Protein AF-A0A7S1VTI1-F1 (afdb_monomer_lite)

Sequence (110 aa):
YALGVKRFTKEPLALVTRQDDPTWTSYVFWIVSATFYAEEQGISQGSSNEMPTTDLFPTRDRDRTLRNVIQAVGSYHNIYERSLGRKVPREGMNLVNSNGPQHCPYPFLP

Organism: NCBI:txid210454

pLDDT: mean 82.64, std 13.49, range [33.75, 94.19]

Radius of gyration: 16.33 Å; chains: 1; bounding box: 44×30×46 Å

Secondary structure (DSSP, 8-state):
----S-------------TT-HHHHHHHHHHHHHHHHHHHTT--STTGGGSPP-TTS-TTTTTTHHHHHHHHH--HHHHHHHHTTTTS---GGGSPPSSS-SS-------

Foldseek 3Di:
DDDDPDDPDDDDDDDDDDPVCVLVVVVVVVLLVLLLVCVLVVHWLVNLVPRAFAPSDPDVCRGPPSSVSRVVQIHLVSNCCVPCCVPDPDDDPSDRDDPDDSDDDDPDDD

Structure (mmCIF, N/CA/C/O backbone):
data_AF-A0A7S1VTI1-F1
#
_entry.id   AF-A0A7S1VTI1-F1
#
loop_
_atom_site.gro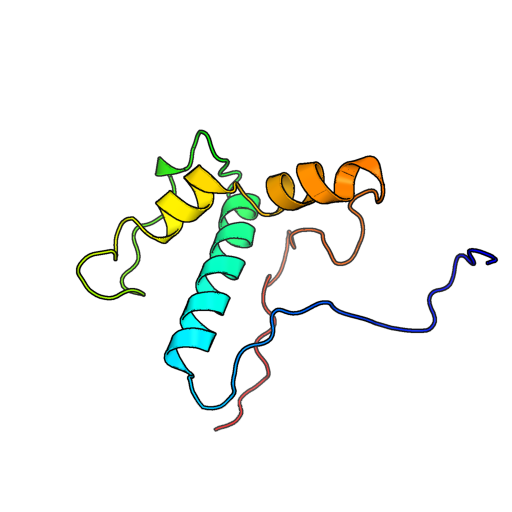up_PDB
_atom_site.id
_atom_site.type_symbol
_atom_site.label_atom_id
_atom_site.label_alt_id
_atom_site.label_comp_id
_atom_site.label_asym_id
_atom_site.label_entity_id
_atom_site.label_seq_id
_atom_site.pdbx_PDB_ins_code
_atom_site.Cartn_x
_atom_site.Cartn_y
_atom_site.Cartn_z
_atom_site.occupancy
_atom_site.B_iso_or_equiv
_atom_site.auth_seq_id
_atom_site.auth_comp_id
_atom_site.auth_asym_id
_atom_site.auth_atom_id
_atom_site.pdbx_PDB_model_num
ATOM 1 N N . TYR A 1 1 ? -19.377 -17.487 21.384 1.00 45.88 1 TYR A N 1
ATOM 2 C CA . TYR A 1 1 ? -18.063 -16.823 21.489 1.00 45.88 1 TYR A CA 1
ATOM 3 C C . TYR A 1 1 ? -18.283 -15.506 22.214 1.00 45.88 1 TYR A C 1
ATOM 5 O O . TYR A 1 1 ? -19.140 -14.749 21.778 1.00 45.88 1 TYR A O 1
ATOM 13 N N . ALA A 1 2 ? -17.618 -15.268 23.345 1.00 49.25 2 ALA A N 1
ATOM 14 C CA . ALA A 1 2 ? -17.742 -14.002 24.066 1.00 49.25 2 ALA A CA 1
ATOM 15 C C . ALA A 1 2 ? -16.675 -13.034 23.541 1.00 49.25 2 ALA A C 1
ATOM 17 O O . ALA A 1 2 ? -15.483 -13.330 23.602 1.00 49.25 2 ALA A O 1
ATOM 18 N N . LEU A 1 3 ? -17.104 -11.907 22.979 1.00 62.88 3 LEU A N 1
ATOM 19 C CA . LEU A 1 3 ? -16.207 -10.837 22.556 1.00 62.88 3 LEU A CA 1
ATOM 20 C C . LEU A 1 3 ? -15.794 -10.042 23.802 1.00 62.88 3 LEU A C 1
ATOM 22 O O . LEU A 1 3 ? -16.587 -9.282 24.348 1.00 62.88 3 LEU A O 1
ATOM 26 N N . GLY A 1 4 ? -14.571 -10.265 24.284 1.00 68.69 4 GLY A N 1
ATOM 27 C CA . GLY A 1 4 ? -13.959 -9.455 25.338 1.00 68.69 4 GLY A CA 1
ATOM 28 C C . GLY A 1 4 ? -13.255 -8.221 24.766 1.00 68.69 4 GLY A C 1
ATOM 29 O O . GLY A 1 4 ? -12.774 -8.240 23.636 1.00 68.69 4 GLY A O 1
ATOM 30 N N . VAL A 1 5 ? -13.143 -7.155 25.563 1.00 69.88 5 VAL A N 1
ATOM 31 C CA . VAL A 1 5 ? -12.484 -5.891 25.164 1.00 69.88 5 VAL A CA 1
ATOM 32 C C . VAL A 1 5 ? -10.961 -6.058 25.000 1.00 69.88 5 VAL A C 1
ATOM 34 O O . VAL A 1 5 ? -10.306 -5.283 24.308 1.00 69.88 5 VAL A O 1
ATOM 37 N N . LYS A 1 6 ? -10.375 -7.093 25.616 1.00 70.44 6 LYS A N 1
ATOM 38 C CA . LYS A 1 6 ? -8.927 -7.330 25.648 1.00 70.44 6 LYS A CA 1
ATOM 39 C C . LYS A 1 6 ? -8.530 -8.427 24.654 1.00 70.44 6 LYS A C 1
ATOM 41 O O . LYS A 1 6 ? -8.954 -9.571 24.792 1.00 70.44 6 LYS A O 1
ATOM 46 N N . ARG A 1 7 ? -7.693 -8.081 23.670 1.00 69.31 7 ARG A N 1
ATOM 47 C CA . ARG A 1 7 ? -7.053 -9.044 22.755 1.00 69.31 7 ARG A CA 1
ATOM 48 C C . ARG A 1 7 ? -5.789 -9.602 23.410 1.00 69.31 7 ARG A C 1
ATOM 50 O O . ARG A 1 7 ? -4.944 -8.828 23.849 1.00 69.31 7 ARG A O 1
ATOM 57 N N . PHE A 1 8 ? -5.666 -10.926 23.474 1.00 76.56 8 PHE A N 1
ATOM 58 C CA . PHE A 1 8 ? -4.489 -11.599 24.042 1.00 76.56 8 PHE A CA 1
ATOM 59 C C . PHE A 1 8 ? -3.407 -11.894 22.994 1.00 76.56 8 PHE A C 1
ATOM 61 O O . PHE A 1 8 ? -2.229 -11.936 23.336 1.00 76.56 8 PHE A O 1
ATOM 68 N N . THR A 1 9 ? -3.792 -12.026 21.722 1.00 80.75 9 THR A N 1
ATOM 69 C CA . THR A 1 9 ? -2.881 -12.337 20.611 1.00 80.75 9 THR A CA 1
ATOM 70 C C . THR A 1 9 ? -2.683 -11.120 19.706 1.00 80.75 9 THR A C 1
ATOM 72 O O . THR A 1 9 ? -3.614 -10.343 19.476 1.00 80.75 9 THR A O 1
ATOM 75 N N . LYS A 1 10 ? -1.461 -10.954 19.186 1.00 79.56 10 LYS A N 1
ATOM 76 C CA . LYS A 1 10 ? -1.130 -10.000 18.118 1.00 79.56 10 LYS A CA 1
ATOM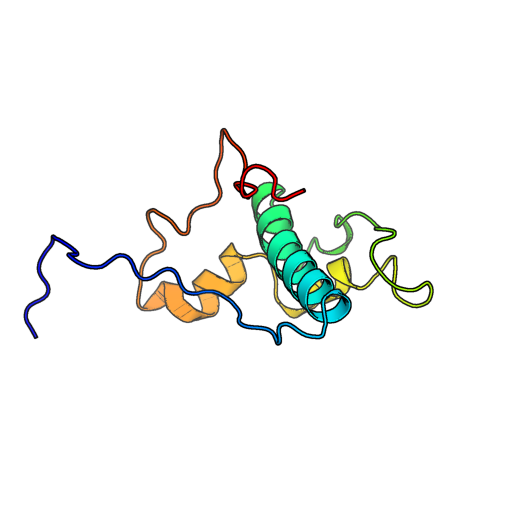 77 C C . LYS A 1 10 ? -0.960 -10.778 16.816 1.00 79.56 10 LYS A C 1
ATOM 79 O O . LYS A 1 10 ? 0.011 -11.510 16.674 1.00 79.56 10 LYS A O 1
ATOM 84 N N . GLU A 1 11 ? -1.894 -10.613 15.888 1.00 84.19 11 GLU A N 1
ATOM 85 C CA . GLU A 1 11 ? -1.942 -11.368 14.628 1.00 84.19 11 GLU A CA 1
ATOM 86 C C . GLU A 1 11 ? -1.875 -10.398 13.436 1.00 84.19 11 GLU A C 1
ATOM 88 O O . GLU A 1 11 ? -2.907 -10.064 12.849 1.00 84.19 11 GLU A O 1
ATOM 93 N N . PRO A 1 12 ? -0.687 -9.854 13.106 1.00 84.69 12 PRO A N 1
ATOM 94 C CA . PRO A 1 12 ? -0.531 -9.028 11.918 1.00 84.69 12 PRO A CA 1
ATOM 95 C C . PRO A 1 12 ? -0.674 -9.902 10.669 1.00 84.69 12 PRO A C 1
ATOM 97 O O . PRO A 1 12 ? 0.074 -10.859 10.476 1.00 84.69 12 PRO A O 1
ATOM 100 N N . LEU A 1 13 ? -1.638 -9.570 9.812 1.00 87.88 13 LEU A N 1
ATOM 101 C CA . LEU A 1 13 ? -1.789 -10.230 8.520 1.00 87.88 13 LEU A CA 1
ATOM 102 C C . LEU A 1 13 ? -0.786 -9.632 7.535 1.00 87.88 13 LEU A C 1
ATOM 104 O O . LEU A 1 13 ? -0.759 -8.420 7.328 1.00 87.88 13 LEU A O 1
ATOM 108 N N . ALA A 1 14 ? 0.020 -10.494 6.926 1.00 88.00 14 ALA A N 1
ATOM 109 C CA . ALA A 1 14 ? 1.025 -10.122 5.944 1.00 88.00 14 ALA A CA 1
ATOM 110 C C . ALA A 1 14 ? 0.831 -10.920 4.653 1.00 88.00 14 ALA A C 1
ATOM 112 O O . ALA A 1 14 ? 0.289 -12.028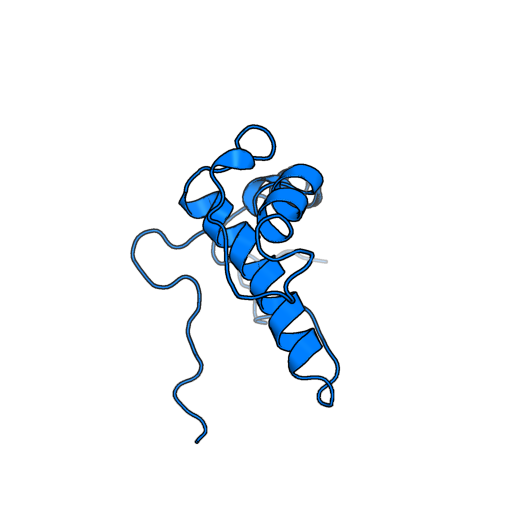 4.659 1.00 88.00 14 ALA A O 1
ATOM 113 N N . LEU A 1 15 ? 1.293 -10.355 3.541 1.00 89.94 15 LEU A N 1
ATOM 114 C CA . LEU A 1 15 ? 1.409 -11.090 2.288 1.00 89.94 15 LEU A CA 1
ATOM 115 C C . LEU A 1 15 ? 2.628 -12.004 2.363 1.00 89.94 15 LEU A C 1
ATOM 117 O O . LEU A 1 15 ? 3.706 -11.580 2.774 1.00 89.94 15 LEU A O 1
ATOM 121 N N . VAL A 1 16 ? 2.440 -13.259 1.969 1.00 92.12 16 VAL A N 1
ATOM 122 C CA . VAL A 1 16 ? 3.474 -14.291 2.038 1.00 92.12 16 VAL A CA 1
ATOM 123 C C . VAL A 1 16 ? 3.970 -14.583 0.630 1.00 92.12 16 VAL A C 1
ATOM 125 O O . VAL A 1 16 ? 3.186 -14.921 -0.257 1.00 92.12 16 VAL A O 1
ATOM 128 N N . THR A 1 17 ? 5.276 -14.459 0.431 1.00 91.62 17 THR A N 1
ATOM 129 C CA . THR A 1 17 ? 5.973 -14.813 -0.808 1.00 91.62 17 THR A CA 1
ATOM 130 C C . THR A 1 17 ? 6.952 -15.956 -0.552 1.00 91.62 17 THR A C 1
ATOM 132 O O . THR A 1 17 ? 7.201 -16.339 0.594 1.00 91.62 17 THR A O 1
ATOM 135 N N . ARG A 1 18 ? 7.477 -16.556 -1.625 1.00 92.69 18 ARG A N 1
ATOM 136 C CA . ARG A 1 18 ? 8.523 -17.575 -1.500 1.00 92.69 18 ARG A CA 1
ATOM 137 C C . ARG A 1 18 ? 9.867 -16.917 -1.186 1.00 92.69 18 ARG A C 1
ATOM 139 O O . ARG A 1 18 ? 10.133 -15.807 -1.638 1.00 92.69 18 ARG A O 1
ATOM 146 N N . GLN A 1 19 ? 10.706 -17.617 -0.428 1.00 88.88 19 GLN A N 1
ATOM 147 C CA . GLN A 1 19 ? 12.010 -17.112 0.011 1.00 88.88 19 GLN A CA 1
ATOM 148 C C . GLN A 1 19 ? 13.048 -17.048 -1.124 1.00 88.88 19 GLN A C 1
ATOM 150 O O . GLN A 1 19 ? 13.963 -16.234 -1.072 1.00 88.88 19 GLN A O 1
ATOM 155 N N . ASP A 1 20 ? 12.913 -17.898 -2.138 1.00 94.00 20 ASP A N 1
ATOM 156 C CA . ASP A 1 20 ? 13.847 -18.050 -3.257 1.00 94.00 20 ASP A CA 1
ATOM 157 C C . ASP A 1 20 ? 13.666 -17.007 -4.374 1.00 94.00 20 ASP A C 1
ATOM 159 O O . ASP A 1 20 ? 14.471 -16.967 -5.301 1.00 94.00 20 ASP A O 1
ATOM 163 N N . ASP A 1 21 ? 12.658 -16.135 -4.272 1.00 92.69 21 ASP A N 1
ATOM 164 C CA . ASP A 1 21 ? 12.388 -15.083 -5.255 1.00 92.69 21 ASP A CA 1
ATOM 165 C C . ASP A 1 21 ? 12.360 -13.682 -4.602 1.00 92.69 21 ASP A C 1
ATOM 167 O O . ASP A 1 21 ? 11.299 -13.157 -4.221 1.00 92.69 21 ASP A O 1
ATOM 171 N N . PRO A 1 22 ? 13.537 -13.044 -4.438 1.00 88.88 22 PRO A N 1
ATOM 172 C CA . PRO A 1 22 ? 13.632 -11.707 -3.858 1.00 88.88 22 PRO A CA 1
ATOM 173 C C . PRO A 1 22 ? 13.068 -10.624 -4.787 1.00 88.88 22 PRO A C 1
ATOM 175 O O . PRO A 1 22 ? 12.576 -9.597 -4.309 1.00 88.88 22 PRO A O 1
ATOM 178 N N . THR A 1 23 ? 13.094 -10.841 -6.105 1.00 88.75 23 THR A N 1
ATOM 179 C CA . THR A 1 23 ? 12.541 -9.904 -7.090 1.00 88.75 23 THR A CA 1
ATOM 180 C C . THR A 1 23 ? 11.023 -9.846 -6.970 1.00 88.75 23 THR A C 1
ATOM 182 O O . THR A 1 23 ? 10.457 -8.756 -6.867 1.00 88.75 23 THR A O 1
ATOM 185 N N . TRP A 1 24 ? 10.362 -11.001 -6.888 1.00 89.12 24 TRP A N 1
ATOM 186 C CA . TRP A 1 24 ? 8.924 -11.082 -6.647 1.00 89.12 24 TRP A CA 1
ATOM 187 C C . TRP A 1 24 ? 8.530 -10.508 -5.287 1.00 89.12 24 TRP A C 1
ATOM 189 O O . TRP A 1 24 ? 7.569 -9.745 -5.187 1.00 89.12 24 TRP A O 1
ATOM 199 N N . THR A 1 25 ? 9.297 -10.811 -4.240 1.00 91.25 25 THR A N 1
ATOM 200 C CA . THR A 1 25 ? 9.041 -10.272 -2.897 1.00 91.25 25 THR A CA 1
ATOM 201 C C . THR A 1 25 ? 9.107 -8.744 -2.885 1.00 91.25 25 THR A C 1
ATOM 203 O O . THR A 1 25 ? 8.207 -8.088 -2.359 1.00 91.25 25 THR A O 1
ATOM 206 N N . SER A 1 26 ? 10.118 -8.169 -3.541 1.00 88.88 26 SER A N 1
ATOM 207 C CA . SER A 1 26 ? 10.261 -6.716 -3.684 1.00 88.88 26 SER A CA 1
ATOM 208 C C . SER A 1 26 ? 9.112 -6.109 -4.493 1.00 88.88 26 SER A C 1
ATOM 210 O O . SER A 1 26 ? 8.589 -5.057 -4.133 1.00 88.88 26 SER A O 1
ATOM 212 N N . TYR A 1 27 ? 8.675 -6.784 -5.558 1.00 89.19 27 TYR A N 1
ATOM 213 C CA . TYR A 1 27 ? 7.547 -6.349 -6.380 1.00 89.19 27 TYR A CA 1
ATOM 214 C C . TYR A 1 27 ? 6.245 -6.259 -5.570 1.00 89.19 27 TYR A C 1
ATOM 216 O O . TYR A 1 27 ? 5.573 -5.226 -5.578 1.00 89.19 27 TYR A O 1
ATOM 224 N N . VAL A 1 28 ? 5.914 -7.316 -4.819 1.00 90.88 28 VAL A N 1
ATOM 225 C CA . VAL A 1 28 ? 4.729 -7.352 -3.948 1.00 90.88 28 VAL A CA 1
ATOM 226 C C . VAL A 1 28 ? 4.815 -6.273 -2.869 1.00 90.88 28 VAL A C 1
ATOM 228 O O . VAL A 1 28 ? 3.831 -5.573 -2.627 1.00 90.88 28 VAL A O 1
ATOM 231 N N . PHE A 1 29 ? 5.990 -6.097 -2.260 1.00 90.25 29 PHE A N 1
ATOM 232 C CA . PHE A 1 29 ? 6.224 -5.057 -1.261 1.00 90.25 29 PHE A CA 1
ATOM 233 C C . PHE A 1 29 ? 5.920 -3.656 -1.811 1.00 90.25 29 PHE A C 1
ATOM 235 O O . PHE A 1 29 ? 5.115 -2.933 -1.225 1.00 90.25 29 PHE A O 1
ATOM 242 N N . TRP A 1 30 ? 6.476 -3.295 -2.973 1.00 89.25 30 TRP A N 1
ATOM 243 C CA . TRP A 1 30 ? 6.274 -1.969 -3.565 1.00 89.25 30 TRP A CA 1
ATOM 244 C C . TRP A 1 30 ? 4.827 -1.693 -3.971 1.00 89.25 30 TRP A C 1
ATOM 246 O O . TRP A 1 30 ? 4.356 -0.566 -3.815 1.00 89.25 30 TRP A O 1
ATOM 256 N N . ILE A 1 31 ? 4.096 -2.707 -4.441 1.00 90.81 31 ILE A N 1
ATOM 257 C CA . ILE A 1 31 ? 2.662 -2.577 -4.730 1.00 90.81 31 ILE A CA 1
ATOM 258 C C . ILE A 1 31 ? 1.882 -2.210 -3.466 1.00 90.81 31 ILE A C 1
ATOM 260 O O . ILE A 1 31 ? 1.037 -1.317 -3.499 1.00 90.81 31 ILE A O 1
ATOM 264 N N . VAL A 1 32 ? 2.167 -2.875 -2.348 1.00 91.56 32 VAL A N 1
ATOM 265 C CA . VAL A 1 32 ? 1.486 -2.616 -1.073 1.00 91.56 32 VAL A CA 1
ATOM 266 C C . VAL A 1 32 ? 1.847 -1.229 -0.557 1.00 91.56 32 VAL A C 1
ATOM 268 O O . VAL A 1 32 ? 0.952 -0.445 -0.241 1.00 91.56 32 VAL A O 1
ATOM 271 N N . SER A 1 33 ? 3.135 -0.885 -0.551 1.00 90.31 33 SER A N 1
ATOM 272 C CA . SER A 1 33 ? 3.611 0.438 -0.141 1.00 90.31 33 SER A CA 1
ATOM 273 C C . SER A 1 33 ? 2.993 1.565 -0.968 1.00 90.31 33 SER A C 1
ATOM 275 O O . SER A 1 33 ? 2.649 2.607 -0.414 1.00 90.31 33 SER A O 1
ATOM 277 N N . ALA A 1 34 ? 2.762 1.354 -2.267 1.00 91.00 34 ALA A N 1
ATOM 278 C CA . ALA A 1 34 ? 2.097 2.339 -3.114 1.00 91.00 34 ALA A CA 1
ATOM 279 C C . ALA A 1 34 ? 0.657 2.637 -2.667 1.00 91.00 34 ALA A C 1
ATOM 281 O O . ALA A 1 34 ? 0.222 3.781 -2.763 1.00 91.00 34 ALA A O 1
ATOM 282 N N . THR A 1 35 ? -0.076 1.652 -2.132 1.00 92.06 35 THR A N 1
ATOM 283 C CA . THR A 1 35 ? -1.439 1.885 -1.618 1.00 92.06 35 THR A CA 1
ATOM 284 C C . THR A 1 35 ? -1.458 2.728 -0.343 1.00 92.06 35 THR A C 1
ATOM 286 O O . THR A 1 35 ? -2.382 3.525 -0.165 1.00 92.06 35 THR A O 1
ATOM 289 N N . PHE A 1 36 ? -0.438 2.592 0.512 1.00 91.81 36 PHE A N 1
ATOM 290 C CA . PHE A 1 36 ? -0.264 3.432 1.700 1.00 91.81 36 PHE A CA 1
ATOM 291 C C . PHE A 1 36 ? 0.167 4.845 1.323 1.00 91.81 36 PHE A C 1
ATOM 293 O O . PHE A 1 36 ? -0.417 5.806 1.810 1.00 91.81 36 PHE A O 1
ATOM 300 N N . TYR A 1 37 ? 1.125 4.971 0.402 1.00 91.00 37 TYR A N 1
ATOM 301 C CA . TYR A 1 37 ? 1.560 6.266 -0.116 1.00 91.00 37 TYR A CA 1
ATOM 302 C C . TYR A 1 37 ? 0.404 7.032 -0.769 1.00 91.00 37 TYR A C 1
ATOM 304 O O . TYR A 1 37 ? 0.211 8.213 -0.496 1.00 91.00 37 TYR A O 1
ATOM 312 N N . ALA A 1 38 ? -0.405 6.349 -1.585 1.00 93.00 38 ALA A N 1
ATOM 313 C CA . ALA A 1 38 ? -1.584 6.949 -2.192 1.00 93.00 38 ALA A CA 1
ATOM 314 C C . ALA A 1 38 ? -2.561 7.466 -1.128 1.00 93.00 38 ALA A C 1
ATOM 316 O O . ALA A 1 38 ? -3.074 8.568 -1.261 1.00 93.00 38 ALA A O 1
ATOM 317 N N . GLU A 1 39 ? -2.787 6.713 -0.047 1.00 92.62 39 GLU A N 1
ATOM 318 C CA . GLU A 1 39 ? -3.634 7.183 1.051 1.00 92.62 39 GLU A CA 1
ATOM 319 C C . GLU A 1 39 ? -3.044 8.406 1.764 1.00 92.62 39 GLU A C 1
ATOM 321 O O . GLU A 1 39 ? -3.770 9.362 2.023 1.00 92.62 39 GLU A O 1
ATOM 326 N N . GLU A 1 40 ? -1.743 8.395 2.048 1.00 91.94 40 GLU A N 1
ATOM 327 C CA . GLU A 1 40 ? -1.054 9.495 2.729 1.00 91.94 40 GLU A CA 1
ATOM 328 C C . GLU A 1 40 ? -1.109 10.800 1.925 1.00 91.94 40 GLU A C 1
ATOM 330 O O . GLU A 1 40 ? -1.295 11.872 2.494 1.00 91.94 40 GLU A O 1
ATOM 335 N N . GLN A 1 41 ? -1.007 10.709 0.598 1.00 91.38 41 GLN A N 1
ATOM 336 C CA . GLN A 1 41 ? -1.115 11.858 -0.303 1.00 91.38 41 GLN A CA 1
ATOM 337 C C . GLN A 1 41 ? -2.565 12.208 -0.681 1.00 91.38 41 GLN A C 1
ATOM 339 O O . GLN A 1 41 ? -2.791 13.157 -1.427 1.00 91.38 41 GLN A O 1
ATOM 344 N N . GLY A 1 42 ? -3.563 11.454 -0.206 1.00 91.44 42 GLY A N 1
ATOM 345 C CA . GLY A 1 42 ? -4.966 11.660 -0.584 1.00 91.44 42 GLY A CA 1
ATOM 346 C C . GLY A 1 42 ? -5.293 11.283 -2.037 1.00 91.44 42 GLY A C 1
ATOM 347 O O . GLY A 1 42 ? -6.325 11.689 -2.571 1.00 91.44 42 GLY A O 1
ATOM 348 N N . ILE A 1 43 ? -4.441 10.486 -2.682 1.00 93.50 43 ILE A N 1
ATOM 349 C CA . ILE A 1 43 ? -4.639 9.978 -4.037 1.00 93.50 43 ILE A CA 1
ATOM 350 C C . ILE A 1 43 ? -5.679 8.852 -4.005 1.00 93.50 43 ILE A C 1
ATOM 352 O O . ILE A 1 43 ? -5.589 7.899 -3.232 1.00 93.50 43 ILE A O 1
ATOM 356 N N . SER A 1 44 ? -6.669 8.937 -4.888 1.00 90.44 44 SER A N 1
ATOM 357 C CA . SER A 1 44 ? -7.737 7.947 -5.044 1.00 90.44 44 SER A CA 1
ATOM 358 C C . SER A 1 44 ? -7.736 7.361 -6.459 1.00 90.44 44 SER A C 1
ATOM 360 O O . SER A 1 44 ? -6.909 7.720 -7.297 1.00 90.44 44 SER A O 1
ATOM 362 N N . GLN A 1 45 ? -8.693 6.479 -6.770 1.00 89.12 45 GLN A N 1
ATOM 363 C CA . GLN A 1 45 ? -8.851 5.951 -8.134 1.00 89.12 45 GLN A CA 1
ATOM 364 C C . GLN A 1 45 ? -8.999 7.071 -9.181 1.00 89.12 45 GLN A C 1
ATOM 366 O O . GLN A 1 45 ? -8.438 6.968 -10.275 1.00 89.12 45 GLN A O 1
ATOM 371 N N . GLY A 1 46 ? -9.706 8.155 -8.834 1.00 89.06 46 GLY A N 1
ATOM 372 C CA . GLY A 1 46 ? -9.952 9.291 -9.728 1.00 89.06 46 GLY A CA 1
ATOM 373 C C . GLY A 1 46 ? -8.727 10.180 -9.962 1.00 89.06 46 GLY A C 1
ATOM 374 O O . GLY A 1 46 ? -8.549 10.687 -11.066 1.00 89.06 46 GLY A O 1
ATOM 375 N N . SER A 1 47 ? -7.853 10.315 -8.961 1.00 90.19 47 SER A N 1
ATOM 376 C CA . SER A 1 47 ? -6.614 11.105 -9.027 1.00 90.19 47 SER A CA 1
ATOM 377 C C . SER A 1 47 ? -5.361 10.250 -9.247 1.00 90.19 47 SER A C 1
ATOM 379 O O . SER A 1 47 ? -4.245 10.712 -9.041 1.00 90.19 47 SER A O 1
ATOM 381 N N . SER A 1 48 ? -5.507 9.014 -9.739 1.00 88.75 48 SER A N 1
ATOM 382 C CA . SER A 1 48 ? -4.388 8.076 -9.963 1.00 88.75 48 SER A CA 1
ATOM 383 C C . SER A 1 48 ? -3.243 8.637 -10.823 1.00 88.7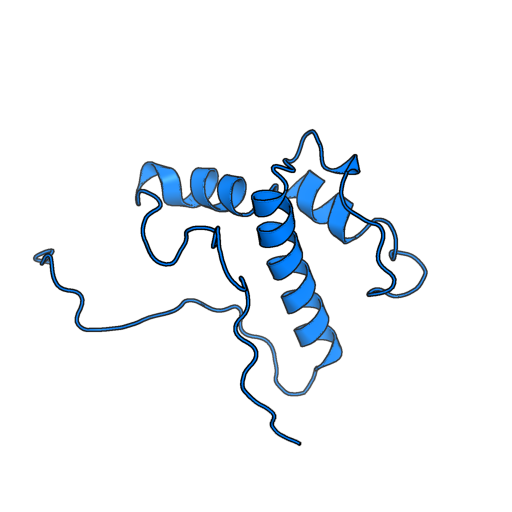5 48 SER A C 1
ATOM 385 O O . SER A 1 48 ? -2.113 8.160 -10.737 1.00 88.75 48 SER A O 1
ATOM 387 N N . ASN A 1 49 ? -3.506 9.671 -11.625 1.00 88.50 49 ASN A N 1
ATOM 388 C CA . ASN A 1 49 ? -2.513 10.379 -12.433 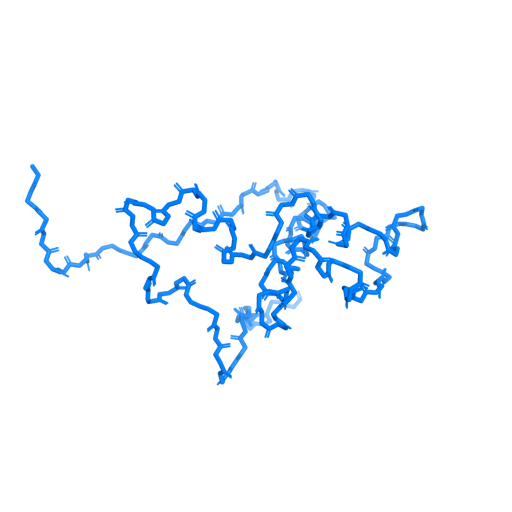1.00 88.50 49 ASN A CA 1
ATOM 389 C C . ASN A 1 49 ? -1.451 11.128 -11.613 1.00 88.50 49 ASN A C 1
ATOM 391 O O . ASN A 1 49 ? -0.390 11.414 -12.156 1.00 88.50 49 ASN A O 1
ATOM 395 N N . GLU A 1 50 ? -1.735 11.441 -10.350 1.00 89.44 50 GLU A N 1
ATOM 396 C CA . GLU A 1 50 ? -0.827 12.139 -9.429 1.00 89.44 50 GLU A CA 1
ATOM 397 C C . GLU A 1 50 ? 0.242 11.206 -8.841 1.00 89.44 50 GLU A C 1
ATOM 399 O O . GLU A 1 50 ? 1.184 11.666 -8.200 1.00 89.44 50 GLU A O 1
ATOM 404 N N . MET A 1 51 ? 0.130 9.893 -9.081 1.00 89.50 51 MET A N 1
ATOM 405 C CA . MET A 1 51 ? 1.150 8.937 -8.659 1.00 89.50 51 MET A CA 1
ATOM 406 C C . MET A 1 51 ? 2.488 9.213 -9.361 1.00 89.50 51 MET A C 1
ATOM 408 O O . MET A 1 51 ? 2.517 9.340 -10.590 1.00 89.50 51 MET A O 1
ATOM 412 N N . PRO A 1 52 ? 3.608 9.236 -8.616 1.00 87.00 52 PRO A N 1
ATOM 413 C CA . PRO A 1 52 ? 4.921 9.465 -9.194 1.00 87.00 52 PRO A CA 1
ATOM 414 C C . PRO A 1 52 ? 5.338 8.304 -10.102 1.00 87.00 52 PRO A C 1
ATOM 416 O O . PRO A 1 52 ? 5.057 7.131 -9.837 1.00 87.00 52 PRO A O 1
ATOM 419 N N . THR A 1 53 ? 6.064 8.634 -11.166 1.00 83.44 53 THR A N 1
ATOM 420 C CA . THR A 1 53 ? 6.757 7.654 -12.007 1.00 83.44 53 THR A CA 1
ATOM 421 C C . THR A 1 53 ? 7.972 7.116 -11.261 1.00 83.44 53 THR A C 1
ATOM 423 O O . THR A 1 53 ? 8.703 7.890 -10.640 1.00 83.44 53 THR A O 1
ATOM 426 N N . THR A 1 54 ? 8.212 5.805 -11.315 1.00 79.12 54 THR A N 1
ATOM 427 C CA . THR A 1 54 ? 9.317 5.177 -10.577 1.00 79.12 54 THR A CA 1
ATOM 428 C C . THR A 1 54 ? 10.168 4.298 -11.484 1.00 79.12 54 THR A C 1
ATOM 430 O O . THR A 1 54 ? 9.665 3.625 -12.377 1.00 79.12 54 THR A O 1
ATOM 433 N N . ASP A 1 55 ? 11.472 4.251 -11.213 1.00 81.38 55 ASP A N 1
ATOM 434 C CA . ASP A 1 55 ? 12.409 3.332 -11.870 1.00 81.38 55 ASP A CA 1
ATOM 435 C C . ASP A 1 55 ? 12.530 1.996 -11.098 1.00 81.38 55 ASP A C 1
ATOM 437 O O . ASP A 1 55 ? 13.587 1.387 -10.973 1.00 81.38 55 ASP A O 1
ATOM 441 N N . LEU A 1 56 ? 11.437 1.550 -10.476 1.00 76.69 56 LEU A N 1
ATOM 442 C CA . LEU A 1 56 ? 11.435 0.319 -9.674 1.00 76.69 56 LEU A CA 1
ATOM 443 C C . LEU A 1 56 ? 11.135 -0.931 -10.509 1.00 76.69 56 LEU A C 1
ATOM 445 O O . LEU A 1 56 ? 11.357 -2.051 -10.055 1.00 76.69 56 LEU A O 1
ATOM 449 N N . PHE A 1 57 ? 10.618 -0.749 -11.724 1.00 78.44 57 PHE A N 1
ATOM 450 C CA . PHE A 1 57 ? 10.131 -1.829 -12.577 1.00 78.44 57 PHE A CA 1
ATOM 451 C C . PHE A 1 57 ? 10.939 -1.914 -13.881 1.00 78.44 57 PHE A C 1
ATOM 453 O O . PHE A 1 57 ? 11.556 -0.933 -14.306 1.00 78.44 57 PHE A O 1
ATOM 460 N N . PRO A 1 58 ? 10.961 -3.076 -14.554 1.00 77.38 58 PRO A N 1
ATOM 461 C CA . PRO A 1 58 ? 11.575 -3.192 -15.872 1.00 77.38 58 PRO A CA 1
ATOM 462 C C . PRO A 1 58 ? 10.955 -2.215 -16.889 1.00 77.38 58 PRO A C 1
ATOM 464 O O . PRO A 1 58 ? 9.781 -1.849 -16.812 1.00 77.38 58 PRO A O 1
ATOM 467 N N . THR A 1 59 ? 11.773 -1.796 -17.859 1.00 63.91 59 THR A N 1
ATOM 468 C CA . THR A 1 59 ? 11.608 -0.600 -18.713 1.00 63.91 59 THR A CA 1
ATOM 469 C C . THR A 1 59 ? 10.246 -0.438 -19.392 1.00 63.91 59 THR A C 1
ATOM 471 O O . THR A 1 59 ? 9.837 0.688 -19.652 1.00 63.91 59 THR A O 1
ATOM 474 N N . ARG A 1 60 ? 9.522 -1.526 -19.677 1.00 66.06 60 ARG A N 1
ATOM 475 C CA . ARG A 1 60 ? 8.233 -1.466 -20.384 1.00 66.06 60 ARG A CA 1
ATOM 476 C C . ARG A 1 60 ? 7.097 -0.883 -19.534 1.00 66.06 60 ARG A C 1
ATOM 478 O O . ARG A 1 60 ? 6.189 -0.283 -20.103 1.00 66.06 60 ARG A O 1
ATOM 485 N N . ASP A 1 61 ? 7.171 -1.016 -18.209 1.00 64.81 61 ASP A N 1
ATOM 486 C CA . ASP A 1 61 ? 6.057 -0.699 -17.304 1.00 64.81 61 ASP A CA 1
ATOM 487 C C . ASP A 1 61 ? 6.401 0.328 -16.204 1.00 64.81 61 ASP A C 1
ATOM 489 O O . ASP A 1 61 ? 5.520 0.688 -15.423 1.00 64.81 61 ASP A O 1
ATOM 493 N N . ARG A 1 62 ? 7.643 0.848 -16.179 1.00 65.69 62 ARG A N 1
ATOM 494 C CA . ARG A 1 62 ? 8.193 1.797 -15.175 1.00 65.69 62 ARG A CA 1
ATOM 495 C C . ARG A 1 62 ? 7.224 2.887 -14.723 1.00 65.69 62 ARG A C 1
ATOM 497 O O . ARG A 1 62 ? 6.972 3.062 -13.533 1.00 65.69 62 ARG A O 1
ATOM 504 N N . ASP A 1 63 ? 6.642 3.593 -15.682 1.00 65.56 63 ASP A N 1
ATOM 505 C CA . ASP A 1 63 ? 5.913 4.830 -15.393 1.00 65.56 63 ASP A CA 1
ATOM 506 C C . ASP A 1 63 ? 4.440 4.600 -15.051 1.00 65.56 63 ASP A C 1
ATOM 508 O O . ASP A 1 63 ? 3.732 5.534 -14.674 1.00 65.56 63 ASP A O 1
ATOM 512 N N . ARG A 1 64 ? 3.938 3.372 -15.230 1.00 80.12 64 ARG A N 1
ATOM 513 C CA . ARG A 1 64 ? 2.495 3.106 -15.211 1.00 80.12 64 ARG A CA 1
ATOM 514 C C . ARG A 1 64 ? 2.073 2.042 -14.221 1.00 80.12 64 ARG A C 1
ATOM 516 O O . ARG A 1 64 ? 0.910 2.059 -13.845 1.00 80.12 64 ARG A O 1
ATOM 523 N N . THR A 1 65 ? 2.946 1.150 -13.759 1.00 83.81 65 THR A N 1
ATOM 524 C CA . THR A 1 65 ? 2.550 0.057 -12.851 1.00 83.81 65 THR A CA 1
ATOM 525 C C . THR A 1 65 ? 1.845 0.562 -11.599 1.00 83.81 65 THR A C 1
ATOM 527 O O . THR A 1 65 ? 0.710 0.163 -11.349 1.00 83.81 65 THR A O 1
ATOM 530 N N . LEU A 1 66 ? 2.462 1.475 -10.843 1.00 87.44 66 LEU A N 1
ATOM 531 C CA . LEU A 1 66 ? 1.867 1.973 -9.595 1.00 87.44 66 LEU A CA 1
ATOM 532 C C . LEU A 1 66 ? 0.572 2.746 -9.852 1.00 87.44 66 LEU A C 1
ATOM 534 O O . LEU A 1 66 ? -0.435 2.513 -9.187 1.00 87.44 66 LEU A O 1
ATOM 538 N N . ARG A 1 67 ? 0.571 3.609 -10.872 1.00 90.62 67 ARG A N 1
ATOM 539 C CA . ARG A 1 67 ? -0.623 4.343 -11.304 1.00 90.62 67 ARG A CA 1
ATOM 540 C C . ARG A 1 67 ? -1.762 3.404 -11.698 1.00 90.62 67 ARG A C 1
ATOM 542 O O . ARG A 1 67 ? -2.882 3.604 -11.245 1.00 90.62 67 ARG A O 1
ATOM 549 N N . ASN A 1 68 ? -1.483 2.366 -12.483 1.00 89.81 68 ASN A N 1
ATOM 550 C CA . ASN A 1 68 ? -2.472 1.385 -12.929 1.00 89.81 68 ASN A CA 1
ATOM 551 C C . ASN A 1 68 ? -3.049 0.599 -11.746 1.00 89.81 68 ASN A C 1
ATOM 553 O O . ASN A 1 68 ? -4.251 0.341 -11.713 1.00 89.81 68 ASN A O 1
ATOM 557 N N . VAL A 1 69 ? -2.216 0.248 -10.760 1.00 90.62 69 VAL A N 1
ATOM 558 C CA . VAL A 1 69 ? -2.674 -0.399 -9.522 1.00 90.62 69 VAL A CA 1
ATOM 559 C C . VAL A 1 69 ? -3.652 0.509 -8.782 1.00 90.62 69 VAL A C 1
ATOM 561 O O . VAL A 1 69 ? -4.759 0.074 -8.472 1.00 90.62 69 VAL A O 1
ATOM 564 N N . ILE A 1 70 ? -3.293 1.774 -8.546 1.00 93.38 70 ILE A N 1
ATOM 565 C CA . ILE A 1 70 ? -4.176 2.716 -7.844 1.00 93.38 70 ILE A CA 1
ATOM 566 C C . ILE A 1 70 ? -5.437 3.004 -8.657 1.00 93.38 70 ILE A C 1
ATOM 568 O O . ILE A 1 70 ? -6.520 3.068 -8.088 1.00 93.38 70 ILE A O 1
ATOM 572 N N . GLN A 1 71 ? -5.343 3.092 -9.980 1.00 93.00 71 GLN A N 1
ATOM 573 C CA . GLN A 1 71 ? -6.506 3.247 -10.847 1.00 93.00 71 GLN A CA 1
ATOM 574 C C . GLN A 1 71 ? -7.467 2.052 -10.724 1.00 93.00 71 GLN A C 1
ATOM 576 O O . GLN A 1 71 ? -8.677 2.238 -10.606 1.00 93.00 71 GLN A O 1
ATOM 581 N N . ALA A 1 72 ? -6.943 0.824 -10.707 1.00 92.50 72 ALA A N 1
ATOM 582 C CA . ALA A 1 72 ? -7.752 -0.389 -10.631 1.00 92.50 72 ALA A CA 1
ATOM 583 C C . ALA A 1 72 ? -8.330 -0.637 -9.229 1.00 92.50 72 ALA A C 1
ATOM 585 O O . ALA A 1 72 ? -9.475 -1.063 -9.088 1.00 92.50 72 ALA A O 1
ATOM 586 N N . VAL A 1 73 ? -7.543 -0.383 -8.184 1.00 92.62 73 VAL A N 1
ATOM 587 C CA . VAL A 1 73 ? -7.820 -0.856 -6.821 1.00 92.62 73 VAL A CA 1
ATOM 588 C C . VAL A 1 73 ? -8.127 0.280 -5.843 1.00 92.62 73 VAL A C 1
ATOM 590 O O . VAL A 1 73 ? -8.935 0.068 -4.938 1.00 92.62 73 VAL A O 1
ATOM 593 N N . GLY A 1 74 ? -7.551 1.464 -6.034 1.00 93.69 74 GLY A N 1
ATOM 594 C CA . GLY A 1 74 ? -7.633 2.597 -5.110 1.00 93.69 74 GLY A CA 1
ATOM 595 C C . GLY A 1 74 ? -6.559 2.581 -4.024 1.00 93.69 74 GLY A C 1
ATOM 596 O O . GLY A 1 74 ? -5.691 1.707 -3.997 1.00 93.69 74 GLY A O 1
ATOM 597 N N . SER A 1 75 ? -6.619 3.571 -3.133 1.00 94.19 75 SER A N 1
ATOM 598 C CA . SER A 1 75 ? -5.727 3.656 -1.975 1.00 94.19 75 SER A CA 1
ATOM 599 C C . SER A 1 75 ? -6.087 2.622 -0.910 1.00 94.19 75 SER A C 1
ATOM 601 O O . SER A 1 75 ? -7.135 1.967 -0.976 1.00 94.19 75 SER A O 1
ATOM 603 N N . TYR A 1 76 ? -5.234 2.471 0.103 1.00 92.75 76 TYR A N 1
ATOM 604 C CA . TYR A 1 76 ? -5.470 1.502 1.170 1.00 92.75 76 TYR A CA 1
ATOM 605 C C . TYR A 1 76 ? -6.800 1.739 1.910 1.00 92.75 76 TYR A C 1
ATOM 607 O O . TYR A 1 76 ? -7.544 0.785 2.161 1.00 92.75 76 TYR A O 1
ATOM 615 N N . HIS A 1 77 ? -7.185 2.998 2.130 1.00 91.88 77 HIS A N 1
ATOM 616 C CA . HIS A 1 77 ? -8.509 3.361 2.632 1.00 91.88 77 HIS A CA 1
ATOM 617 C C . HIS A 1 77 ? -9.641 2.798 1.768 1.00 91.88 77 HIS A C 1
ATOM 619 O O . HIS A 1 77 ? -10.539 2.146 2.301 1.00 91.88 77 HIS A O 1
ATOM 625 N N . ASN A 1 78 ? -9.582 2.980 0.444 1.00 92.44 78 ASN A N 1
ATOM 626 C CA . ASN A 1 78 ? -10.619 2.478 -0.461 1.00 92.44 78 ASN A CA 1
ATOM 627 C C . ASN A 1 78 ? -10.725 0.945 -0.414 1.00 92.44 78 ASN A C 1
ATOM 629 O O . ASN A 1 78 ? -11.827 0.389 -0.426 1.00 92.44 78 ASN A O 1
ATOM 633 N N . ILE A 1 79 ? -9.583 0.252 -0.341 1.00 93.12 79 ILE A N 1
ATOM 634 C CA . ILE A 1 79 ? -9.533 -1.212 -0.217 1.00 93.12 79 ILE A CA 1
ATOM 635 C C . ILE A 1 79 ? -10.194 -1.661 1.088 1.00 93.12 79 ILE A C 1
ATOM 637 O O . ILE A 1 79 ? -10.992 -2.607 1.086 1.00 93.12 79 ILE A O 1
ATOM 641 N N . TYR A 1 80 ? -9.870 -0.996 2.196 1.00 92.75 80 TYR A N 1
ATOM 642 C CA . TYR A 1 80 ? -10.412 -1.327 3.506 1.00 92.75 80 TYR A CA 1
ATOM 643 C C . TYR A 1 80 ? -11.921 -1.079 3.556 1.00 92.75 80 TYR A C 1
ATOM 645 O O . TYR A 1 80 ? -12.682 -1.969 3.939 1.00 92.75 80 TYR A O 1
ATOM 653 N N . GLU A 1 81 ? -12.363 0.102 3.126 1.00 92.50 81 GLU A N 1
ATOM 654 C CA . GLU A 1 81 ? -13.761 0.526 3.170 1.00 92.50 81 GLU A CA 1
ATOM 655 C C . GLU A 1 81 ? -14.665 -0.423 2.377 1.00 92.50 81 GLU A C 1
ATOM 657 O O . GLU A 1 81 ? -15.669 -0.911 2.907 1.00 92.50 81 GLU A O 1
ATOM 662 N N . ARG A 1 82 ? -14.274 -0.779 1.144 1.00 92.12 82 ARG A N 1
ATOM 663 C CA . ARG A 1 82 ? -15.086 -1.672 0.303 1.00 92.12 82 ARG A CA 1
ATOM 664 C C . ARG A 1 82 ? -15.159 -3.107 0.825 1.00 92.12 82 ARG A C 1
ATOM 666 O O . ARG A 1 82 ? -16.134 -3.800 0.547 1.00 92.12 82 ARG A O 1
ATOM 673 N N . SER A 1 83 ? -14.120 -3.569 1.526 1.00 91.69 83 SER A N 1
ATOM 674 C CA . SER A 1 83 ? -13.973 -4.984 1.898 1.00 91.69 83 SER A CA 1
ATOM 675 C C . SER A 1 83 ? -14.444 -5.245 3.326 1.00 91.69 83 SER A C 1
ATOM 677 O O . SER A 1 83 ? -15.275 -6.120 3.571 1.00 91.69 83 SER A O 1
ATOM 679 N N . LEU A 1 84 ? -13.909 -4.478 4.276 1.00 90.31 84 LEU A N 1
ATOM 680 C CA . LEU A 1 84 ? -14.105 -4.670 5.709 1.00 90.31 84 LEU A CA 1
ATOM 681 C C . LEU A 1 84 ? -14.904 -3.545 6.357 1.00 90.31 84 LEU A C 1
ATOM 683 O O . LEU A 1 84 ? -15.533 -3.813 7.374 1.00 90.31 84 LEU A O 1
ATOM 687 N N . GLY A 1 85 ? -14.955 -2.345 5.770 1.00 88.31 85 GLY A N 1
ATOM 688 C CA . GLY A 1 85 ? -15.523 -1.150 6.408 1.00 88.31 85 GLY A CA 1
ATOM 689 C C . GLY A 1 85 ? -16.952 -1.315 6.939 1.00 88.31 85 GLY A C 1
ATOM 690 O O . GLY A 1 85 ? -17.293 -0.748 7.970 1.00 88.31 85 GLY A O 1
ATOM 691 N N . ARG A 1 86 ? -17.777 -2.160 6.304 1.00 88.38 86 ARG A N 1
ATOM 692 C CA . ARG A 1 86 ? -19.143 -2.466 6.779 1.00 88.38 86 ARG A CA 1
ATOM 693 C C . ARG A 1 86 ? -19.197 -3.373 8.013 1.00 88.38 86 ARG A C 1
ATOM 695 O O . ARG A 1 86 ? -20.199 -3.371 8.717 1.00 88.38 86 ARG A O 1
ATOM 702 N N . LYS A 1 87 ? -18.179 -4.212 8.222 1.00 89.31 87 LYS A N 1
ATOM 703 C CA . LYS A 1 87 ? -18.138 -5.241 9.279 1.00 89.31 87 LYS A CA 1
ATOM 704 C C . LYS A 1 87 ? -17.196 -4.877 10.418 1.00 89.31 87 LYS A C 1
ATOM 706 O O . LYS A 1 87 ? -17.446 -5.249 11.558 1.00 89.31 87 LYS A O 1
ATOM 711 N N . VAL A 1 88 ? -16.096 -4.211 10.093 1.00 85.69 88 VAL A N 1
ATOM 712 C CA . VAL A 1 88 ? -15.035 -3.849 11.022 1.00 85.69 88 VAL A CA 1
ATOM 713 C C . VAL A 1 88 ? -14.720 -2.375 10.778 1.00 85.69 88 VAL A C 1
ATOM 715 O O . VAL A 1 88 ? -14.207 -2.053 9.704 1.00 85.69 88 VAL A O 1
ATOM 718 N N . PRO A 1 89 ? -15.044 -1.472 11.723 1.00 87.00 89 PRO A N 1
ATOM 719 C CA . PRO A 1 89 ? -14.647 -0.077 11.602 1.00 87.00 89 PRO A CA 1
ATOM 720 C C . PRO A 1 89 ? -13.119 0.024 11.610 1.00 87.00 89 PRO A C 1
ATOM 722 O O . PRO A 1 89 ? -12.428 -0.712 12.324 1.00 87.00 89 PRO A O 1
ATOM 725 N N . ARG A 1 90 ? -12.582 0.922 10.779 1.00 86.44 90 ARG A N 1
ATOM 726 C CA . ARG A 1 90 ? -11.137 1.091 10.633 1.00 86.44 90 ARG A CA 1
ATOM 727 C C . ARG A 1 90 ? -10.579 1.889 11.804 1.00 86.44 90 ARG A C 1
ATOM 729 O O . ARG A 1 90 ? -10.728 3.103 11.852 1.00 86.44 90 ARG A O 1
ATOM 736 N N . GLU A 1 91 ? -9.890 1.207 12.710 1.00 84.19 91 GLU A N 1
ATOM 737 C CA . GLU A 1 91 ? -9.296 1.820 13.900 1.00 84.19 91 GLU A CA 1
ATOM 738 C C . GLU A 1 91 ? -7.919 1.217 14.225 1.00 84.19 91 GLU A C 1
ATOM 740 O O . GLU A 1 91 ? -7.583 0.096 13.822 1.00 84.19 91 GLU A O 1
ATOM 745 N N . GLY A 1 92 ? -7.117 1.959 14.994 1.00 84.31 92 GLY A N 1
ATOM 746 C CA . GLY A 1 92 ? -5.849 1.488 15.551 1.00 84.31 92 GLY A CA 1
ATOM 747 C C . GLY A 1 92 ? -4.767 1.224 14.500 1.00 84.31 92 GLY A C 1
ATOM 748 O O . GLY A 1 92 ? -4.445 2.094 13.699 1.00 84.31 92 GLY A O 1
ATOM 749 N N . MET A 1 93 ? -4.191 0.015 14.517 1.00 84.12 93 MET A N 1
ATOM 750 C CA . MET A 1 93 ? -2.983 -0.357 13.751 1.00 84.12 93 MET A CA 1
ATOM 751 C C . MET A 1 93 ? -3.146 -0.326 12.224 1.00 84.12 93 MET A C 1
ATOM 753 O O . MET A 1 93 ? -2.155 -0.421 11.514 1.00 84.12 93 MET A O 1
ATOM 757 N N . ASN A 1 94 ? -4.376 -0.213 11.717 1.00 87.19 94 ASN A N 1
ATOM 758 C CA . ASN A 1 94 ? -4.644 -0.107 10.283 1.00 87.19 94 ASN A CA 1
ATOM 759 C C . ASN A 1 94 ? -4.761 1.346 9.804 1.00 87.19 94 ASN A C 1
ATOM 761 O O . ASN A 1 94 ? -5.149 1.555 8.659 1.00 87.19 94 ASN A O 1
ATOM 765 N N . LEU A 1 95 ? -4.519 2.350 10.647 1.00 88.94 95 LEU A N 1
ATOM 766 C CA . LEU A 1 95 ? -4.510 3.754 10.234 1.00 88.94 95 LEU A CA 1
ATOM 767 C C . LEU A 1 95 ? -3.153 4.135 9.641 1.00 88.94 95 LEU A C 1
ATOM 769 O O . LEU A 1 95 ? -2.122 3.609 10.056 1.00 88.94 95 LEU A O 1
ATOM 773 N N . VAL A 1 96 ? -3.174 5.051 8.673 1.00 87.56 96 VAL A N 1
ATOM 774 C CA . VAL A 1 96 ? -1.951 5.646 8.128 1.00 87.56 96 VAL A CA 1
ATOM 775 C C . VAL A 1 96 ? -1.289 6.484 9.226 1.00 87.56 96 VAL A C 1
ATOM 777 O O . VAL A 1 96 ? -1.966 7.218 9.951 1.00 87.56 96 VAL A O 1
ATOM 780 N N . ASN A 1 97 ? 0.020 6.340 9.407 1.00 87.56 97 ASN A N 1
ATOM 781 C CA . ASN A 1 97 ? 0.754 7.124 10.392 1.00 87.56 97 ASN A CA 1
ATOM 782 C C . ASN A 1 97 ? 0.806 8.587 9.933 1.00 87.56 97 ASN A C 1
ATOM 784 O O . ASN A 1 97 ? 1.082 8.849 8.768 1.00 87.56 97 ASN A O 1
ATOM 788 N N . SER A 1 98 ? 0.537 9.539 10.825 1.00 82.88 98 SER A N 1
ATOM 789 C CA . SER A 1 98 ? 0.543 10.968 10.475 1.00 82.88 98 SER A CA 1
ATOM 790 C C . SER A 1 98 ? 1.867 11.661 10.797 1.00 82.88 98 SER A C 1
ATOM 792 O O . SER A 1 98 ? 2.185 12.666 10.181 1.00 82.88 98 SER A O 1
ATOM 794 N N . ASN A 1 99 ? 2.632 11.147 11.768 1.00 76.94 99 ASN A N 1
ATOM 795 C CA . ASN A 1 99 ? 3.849 11.789 12.286 1.00 76.94 99 ASN A CA 1
ATOM 796 C C . ASN A 1 99 ? 4.954 10.754 12.546 1.00 76.94 99 ASN A C 1
ATOM 798 O O . ASN A 1 99 ? 5.511 10.667 13.640 1.00 76.94 99 ASN A O 1
ATOM 802 N N . GLY A 1 100 ? 5.253 9.927 11.547 1.00 77.88 100 GLY A N 1
ATOM 803 C CA . GLY A 1 100 ? 6.317 8.937 11.640 1.00 77.88 100 GLY A 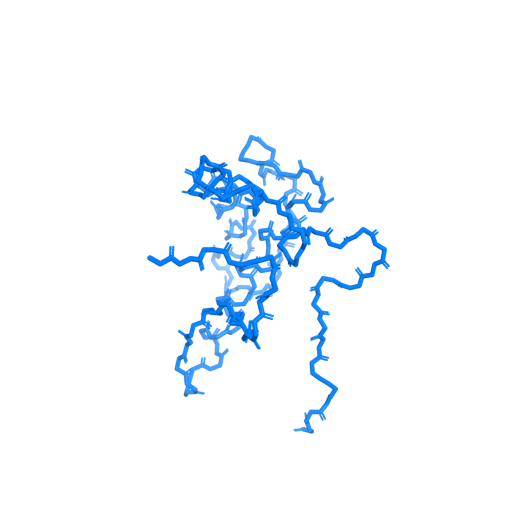CA 1
ATOM 804 C C . GLY A 1 100 ? 6.368 8.014 10.426 1.00 77.88 100 GLY A C 1
ATOM 805 O O . GLY A 1 100 ? 5.533 8.120 9.530 1.00 77.88 100 GLY A O 1
ATOM 806 N N . PRO A 1 101 ? 7.343 7.095 10.383 1.00 77.81 101 PRO A N 1
ATOM 807 C CA . PRO A 1 101 ? 7.480 6.177 9.264 1.00 77.81 101 PRO A CA 1
ATOM 808 C C . PRO A 1 101 ? 6.271 5.234 9.172 1.00 77.81 101 PRO A C 1
ATOM 810 O O . PRO A 1 101 ? 5.803 4.717 10.190 1.00 77.81 101 PRO A O 1
ATOM 813 N N . GLN A 1 102 ? 5.795 4.983 7.948 1.00 78.75 102 GLN A N 1
ATOM 814 C CA . GLN A 1 102 ? 4.784 3.947 7.675 1.00 78.75 102 GLN A CA 1
ATOM 815 C C . GLN A 1 102 ? 5.371 2.541 7.758 1.00 78.75 102 GLN A C 1
ATOM 817 O O . GLN A 1 102 ? 4.726 1.595 8.203 1.00 78.75 102 GLN A O 1
ATOM 822 N N . HIS A 1 103 ? 6.626 2.412 7.335 1.00 70.88 103 HIS A N 1
ATOM 823 C CA . HIS A 1 103 ? 7.376 1.172 7.375 1.00 70.88 103 HIS A CA 1
ATOM 824 C C . HIS A 1 103 ? 8.481 1.308 8.410 1.00 70.88 103 HIS A C 1
ATOM 826 O O . HIS A 1 103 ? 9.336 2.182 8.298 1.00 70.88 103 HIS A O 1
ATOM 832 N N . CYS A 1 104 ? 8.478 0.433 9.410 1.00 63.31 104 CYS A N 1
ATOM 833 C CA . CYS A 1 104 ? 9.636 0.266 10.273 1.00 63.31 104 CYS A CA 1
ATOM 834 C C . CYS A 1 104 ? 10.580 -0.730 9.584 1.00 63.31 104 CYS A C 1
ATOM 836 O O . CYS A 1 104 ? 10.230 -1.914 9.516 1.00 63.31 104 CYS A O 1
ATOM 838 N N . PRO A 1 105 ? 11.723 -0.295 9.019 1.00 52.81 105 PRO A N 1
ATOM 839 C CA . PRO A 1 105 ? 12.706 -1.241 8.522 1.00 52.81 105 PRO A CA 1
ATOM 840 C C . PRO A 1 105 ? 13.216 -2.070 9.700 1.00 52.81 105 PRO A C 1
ATOM 842 O O . PRO A 1 105 ? 13.465 -1.546 10.788 1.00 52.81 105 PRO A O 1
ATOM 845 N N . TYR A 1 106 ? 13.380 -3.373 9.484 1.00 49.81 106 TYR A N 1
ATOM 846 C CA . TYR A 1 106 ? 14.125 -4.190 10.430 1.00 49.81 106 TYR A CA 1
ATOM 847 C C . TYR A 1 106 ? 15.551 -3.615 10.502 1.00 49.81 106 TYR A C 1
ATOM 849 O O . TYR A 1 106 ? 16.152 -3.411 9.442 1.00 49.81 106 TYR A O 1
ATOM 857 N N . PRO A 1 107 ? 16.083 -3.279 11.691 1.00 41.78 107 PRO A N 1
ATOM 858 C CA . PRO A 1 107 ? 17.437 -2.756 11.796 1.00 41.78 107 PRO A CA 1
ATOM 859 C C . PRO A 1 107 ? 18.397 -3.813 11.245 1.00 41.78 107 PRO A C 1
ATOM 861 O O . PRO A 1 107 ? 18.449 -4.915 11.776 1.00 41.78 107 PRO A O 1
ATOM 864 N N . PHE A 1 108 ? 19.057 -3.468 10.137 1.00 40.84 108 PHE A N 1
ATOM 865 C CA . PHE A 1 108 ? 20.173 -4.144 9.469 1.00 40.84 108 PHE A CA 1
ATOM 866 C C . PHE A 1 108 ? 20.393 -5.625 9.824 1.00 40.84 108 PHE A C 1
ATOM 868 O O . PHE A 1 108 ? 20.923 -5.950 10.885 1.00 40.84 108 PHE A O 1
ATOM 875 N N . LEU A 1 109 ? 20.131 -6.516 8.867 1.00 33.75 109 LEU A N 1
ATOM 876 C CA . LEU A 1 109 ? 20.994 -7.684 8.703 1.00 33.75 109 LEU A CA 1
ATOM 877 C C . LEU A 1 109 ? 21.967 -7.368 7.549 1.00 33.75 109 LEU A C 1
ATOM 879 O O . LEU A 1 109 ? 21.510 -6.785 6.563 1.00 33.75 109 LEU A O 1
ATOM 883 N N . PRO A 1 110 ? 23.276 -7.628 7.731 1.00 39.28 110 PRO A N 1
ATOM 884 C CA . PRO A 1 110 ? 24.349 -7.239 6.810 1.00 39.28 110 PRO A CA 1
ATOM 885 C C . PRO A 1 110 ? 24.209 -7.830 5.405 1.00 39.28 110 PRO A C 1
ATOM 887 O O . PRO A 1 110 ? 23.598 -8.916 5.273 1.00 39.28 110 PRO A O 1
#